Protein AF-A0AAD4WBK5-F1 (afdb_monomer_lite)

Sequence (92 aa):
MNSASLQQDKDLIEVTGEGIDVVLLTTQLRKSLKYAEVVSVNPVEEKKIEENKEKEKNKEPEATIQYLMGCPPPQYICAPCPPYQDPSCSIL

pLDDT: mean 73.51, std 20.44, range [38.12, 97.56]

Radius of gyration: 24.41 Å; chains: 1; bounding box: 43×47×68 Å

Foldseek 3Di:
DWDWDAPPVVRDIDIDDPPDDPVVVLVVCCVVVVDDDDPDDDDDDPDDDDDDDDDDDDDDDDPPPPPPPDDDPPPPPPDPDPPPDDDPPPDD

Organism: Prunus dulcis (NCBI:txid3755)

Secondary structure (DSSP, 8-state):
--EEEEEGGGTEEEEE-SS--HHHHHHHHHHHHS----------------------------------TT--------PPPPP---------

Structure (mmCIF, N/CA/C/O backbone):
data_AF-A0AAD4WBK5-F1
#
_entry.id   AF-A0AAD4WBK5-F1
#
loop_
_atom_site.group_PDB
_atom_site.id
_atom_site.type_symbol
_atom_site.label_atom_id
_atom_site.label_alt_id
_atom_site.label_comp_id
_atom_site.label_asym_id
_atom_site.label_entity_id
_atom_site.label_seq_id
_atom_site.pdbx_PDB_ins_code
_atom_site.Cartn_x
_atom_site.Cartn_y
_atom_site.Cartn_z
_atom_site.occupancy
_atom_site.B_iso_or_equiv
_atom_site.auth_seq_id
_atom_site.auth_comp_id
_atom_site.auth_asym_id
_atom_site.auth_atom_id
_atom_site.pdbx_PDB_model_num
ATOM 1 N N . MET A 1 1 ? 11.628 13.608 -9.285 1.00 69.44 1 MET A N 1
ATOM 2 C CA . MET A 1 1 ? 10.891 14.665 -8.556 1.00 69.44 1 MET A CA 1
ATOM 3 C C . MET A 1 1 ? 9.826 13.966 -7.734 1.00 69.44 1 MET A C 1
ATOM 5 O O . MET A 1 1 ? 9.043 13.243 -8.330 1.00 69.44 1 MET A O 1
ATOM 9 N N . ASN A 1 2 ? 9.845 14.107 -6.406 1.00 89.56 2 ASN A N 1
ATOM 10 C CA . ASN A 1 2 ? 8.903 13.411 -5.525 1.00 89.56 2 ASN A CA 1
ATOM 11 C C . ASN A 1 2 ? 8.014 14.448 -4.836 1.00 89.56 2 ASN A C 1
ATOM 13 O O . ASN A 1 2 ? 8.534 15.398 -4.249 1.00 89.56 2 ASN A O 1
ATOM 17 N N . SER A 1 3 ? 6.700 14.277 -4.909 1.00 93.50 3 SER A N 1
ATOM 18 C CA . SER A 1 3 ? 5.719 15.185 -4.314 1.00 93.50 3 SER A CA 1
ATOM 19 C C . SER A 1 3 ? 4.542 14.406 -3.749 1.00 93.50 3 SER A C 1
ATOM 21 O O . SER A 1 3 ? 4.125 13.405 -4.326 1.00 93.50 3 SER A O 1
ATOM 23 N N . ALA A 1 4 ? 3.980 14.895 -2.649 1.00 94.06 4 ALA A N 1
ATOM 24 C CA . ALA A 1 4 ? 2.738 14.389 -2.088 1.00 94.06 4 ALA A CA 1
ATOM 25 C C . ALA A 1 4 ? 1.784 15.560 -1.833 1.00 94.06 4 ALA A C 1
ATOM 27 O O . ALA A 1 4 ? 2.211 16.593 -1.311 1.00 94.06 4 ALA A O 1
ATOM 28 N N . SER A 1 5 ? 0.515 15.409 -2.205 1.00 94.94 5 SER A N 1
ATOM 29 C CA . SER A 1 5 ? -0.538 16.398 -1.965 1.00 94.94 5 SER A CA 1
ATOM 30 C C . SER A 1 5 ? -1.709 15.747 -1.223 1.00 94.94 5 SER A C 1
ATOM 32 O O . SER A 1 5 ? -2.027 14.578 -1.444 1.00 94.94 5 SER A O 1
ATOM 34 N N . LEU A 1 6 ? -2.324 16.488 -0.299 1.00 94.94 6 LEU A N 1
ATOM 35 C CA . LEU A 1 6 ? -3.521 16.058 0.424 1.00 94.94 6 LEU A CA 1
ATOM 36 C C . LEU A 1 6 ? -4.717 16.853 -0.098 1.00 94.94 6 LEU A C 1
ATOM 38 O O . LEU A 1 6 ? -4.777 18.071 0.075 1.00 94.94 6 LEU A O 1
ATOM 42 N N . GLN A 1 7 ? -5.685 16.165 -0.693 1.00 94.25 7 GLN A N 1
ATOM 43 C CA . GLN A 1 7 ? -6.977 16.734 -1.061 1.00 94.25 7 GLN A CA 1
ATOM 44 C C . GLN A 1 7 ? -7.924 16.603 0.134 1.00 94.25 7 GLN A C 1
ATOM 46 O O . GLN A 1 7 ? -8.646 15.613 0.253 1.00 94.25 7 GLN A O 1
ATOM 51 N N . GLN A 1 8 ? -7.897 17.596 1.029 1.00 91.88 8 GLN A N 1
ATOM 52 C CA . GLN A 1 8 ? -8.666 17.589 2.283 1.00 91.88 8 GLN A CA 1
ATOM 53 C C . GLN A 1 8 ? -10.173 17.405 2.066 1.00 91.88 8 GLN A C 1
ATOM 55 O O . GLN A 1 8 ? -10.813 16.726 2.855 1.00 91.88 8 GLN A O 1
ATOM 60 N N . ASP A 1 9 ? -10.735 17.936 0.977 1.00 93.12 9 ASP A N 1
ATOM 61 C CA . ASP A 1 9 ? -12.172 17.815 0.691 1.00 93.12 9 ASP A CA 1
ATOM 62 C C . ASP A 1 9 ? -12.617 16.381 0.361 1.00 93.12 9 ASP A C 1
ATOM 64 O O . ASP A 1 9 ? -13.805 16.068 0.423 1.00 93.12 9 ASP A O 1
ATOM 68 N N . LYS A 1 10 ? -11.679 15.520 -0.054 1.00 90.69 10 LYS A N 1
ATOM 69 C CA . LYS A 1 10 ? -11.953 14.158 -0.541 1.00 90.69 10 LYS A CA 1
ATOM 70 C C . LYS A 1 10 ? -11.253 13.075 0.279 1.00 90.69 10 LYS A C 1
ATOM 72 O O . LYS A 1 10 ? -11.365 11.906 -0.076 1.00 90.69 10 LYS A O 1
ATOM 77 N N . ASP A 1 11 ? -10.495 13.459 1.307 1.00 93.44 11 ASP A N 1
ATOM 78 C CA . ASP A 1 11 ? -9.622 12.573 2.086 1.00 93.44 11 ASP A CA 1
ATOM 79 C C . ASP A 1 11 ? -8.662 11.731 1.217 1.00 93.44 11 ASP A C 1
ATOM 81 O O . ASP A 1 11 ? -8.323 10.591 1.542 1.00 93.44 11 ASP A O 1
ATOM 85 N N . LEU A 1 12 ? -8.204 12.294 0.091 1.00 94.75 12 LEU A N 1
ATOM 86 C CA . LEU A 1 12 ? -7.297 11.623 -0.844 1.00 94.75 12 LEU A CA 1
ATOM 87 C C . LEU A 1 12 ? -5.870 12.144 -0.709 1.00 94.75 12 LEU A C 1
ATOM 89 O O . LEU A 1 12 ? -5.637 13.349 -0.620 1.00 94.75 12 LEU A O 1
ATOM 93 N N . ILE A 1 13 ? -4.910 11.224 -0.765 1.00 95.25 13 ILE A N 1
ATOM 94 C CA . ILE A 1 13 ? -3.484 11.536 -0.836 1.00 95.25 13 ILE A CA 1
ATOM 95 C C . ILE A 1 13 ? -2.997 11.172 -2.235 1.00 95.25 13 ILE A C 1
ATOM 97 O O . ILE A 1 13 ? -3.071 10.013 -2.642 1.00 95.25 13 ILE A O 1
ATOM 101 N N . GLU A 1 14 ? -2.485 12.159 -2.958 1.00 94.62 14 GLU A N 1
ATOM 102 C CA . GLU A 1 14 ? -1.842 11.967 -4.254 1.00 94.62 14 GLU A CA 1
ATOM 103 C C . GLU A 1 14 ? -0.328 11.942 -4.053 1.00 94.62 14 GLU A C 1
ATOM 105 O O . GLU A 1 14 ? 0.236 12.850 -3.441 1.00 94.62 14 GLU A O 1
ATOM 110 N N . VAL A 1 15 ? 0.335 10.893 -4.541 1.00 94.94 15 VAL A N 1
ATOM 111 C CA . VAL A 1 15 ? 1.784 10.717 -4.405 1.00 94.94 15 VAL A CA 1
ATOM 112 C C . VAL A 1 15 ? 2.392 10.502 -5.782 1.00 94.94 15 VAL A C 1
ATOM 114 O O . VAL A 1 15 ? 2.039 9.558 -6.485 1.00 94.94 15 VAL A O 1
ATOM 117 N N . THR A 1 16 ? 3.347 11.358 -6.130 1.00 94.69 16 THR A N 1
ATOM 118 C CA . THR A 1 16 ? 4.098 11.323 -7.384 1.00 94.69 16 THR A CA 1
ATOM 119 C C . THR A 1 16 ? 5.573 11.138 -7.074 1.00 94.69 16 THR A C 1
ATOM 121 O O . THR A 1 16 ? 6.126 11.820 -6.212 1.00 94.69 16 THR A O 1
ATOM 124 N N . GLY A 1 17 ? 6.231 10.228 -7.781 1.00 92.31 17 GLY A N 1
ATOM 125 C CA . GLY A 1 17 ? 7.650 9.946 -7.609 1.00 92.31 17 GLY A CA 1
ATOM 126 C C . GLY A 1 17 ? 8.062 8.691 -8.362 1.00 92.31 17 GLY A C 1
ATOM 127 O O . GLY A 1 17 ? 7.223 7.928 -8.838 1.00 92.31 17 GLY A O 1
ATOM 128 N N . GLU A 1 18 ? 9.367 8.483 -8.471 1.00 92.06 18 GLU A N 1
ATOM 129 C CA . GLU A 1 18 ? 9.936 7.306 -9.126 1.00 92.06 18 GLU A CA 1
ATOM 130 C C . GLU A 1 18 ? 10.208 6.196 -8.101 1.00 92.06 18 GLU A C 1
ATOM 132 O O . GLU A 1 18 ? 10.568 6.474 -6.956 1.00 92.06 18 GLU A O 1
ATOM 137 N N . GLY A 1 19 ? 10.026 4.933 -8.502 1.00 92.81 19 GLY A N 1
ATOM 138 C CA . GLY A 1 19 ? 10.313 3.779 -7.642 1.00 92.81 19 GLY A CA 1
ATOM 139 C C . GLY A 1 19 ? 9.372 3.624 -6.440 1.00 92.81 19 GLY A C 1
ATOM 140 O O . GLY A 1 19 ? 9.766 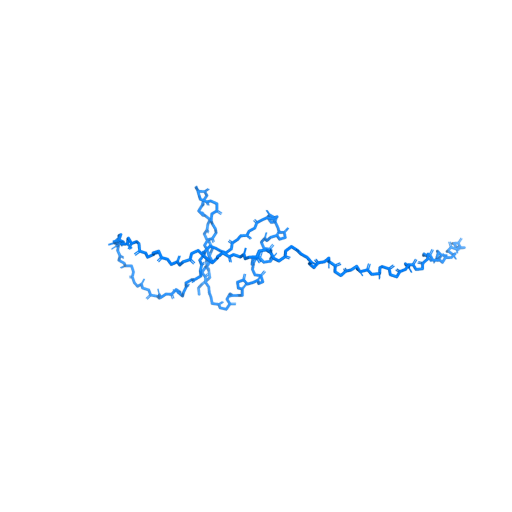3.044 -5.429 1.00 92.81 19 GLY A O 1
ATOM 141 N N . ILE A 1 20 ? 8.142 4.144 -6.518 1.00 93.06 20 ILE A N 1
ATOM 142 C CA . ILE A 1 20 ? 7.150 4.006 -5.445 1.00 93.06 20 ILE A CA 1
ATOM 143 C C . ILE A 1 20 ? 6.598 2.576 -5.430 1.00 93.06 20 ILE A C 1
ATOM 145 O O . ILE A 1 20 ? 5.883 2.160 -6.340 1.00 93.06 20 ILE A O 1
ATOM 149 N N . ASP A 1 21 ? 6.871 1.847 -4.349 1.00 95.69 21 ASP A N 1
ATOM 150 C CA . ASP A 1 21 ? 6.174 0.602 -4.033 1.00 95.69 21 ASP A CA 1
ATOM 151 C C . ASP A 1 21 ? 4.818 0.926 -3.388 1.00 95.69 21 ASP A C 1
ATOM 153 O O . ASP A 1 21 ? 4.721 1.280 -2.207 1.00 95.69 21 ASP A O 1
ATOM 157 N N . VAL A 1 22 ? 3.758 0.800 -4.187 1.00 94.94 22 VAL A N 1
ATOM 158 C CA . VAL A 1 22 ? 2.376 1.083 -3.777 1.00 94.94 22 VAL A CA 1
ATOM 159 C C . VAL A 1 22 ? 1.942 0.206 -2.596 1.00 94.94 22 VAL A C 1
ATOM 161 O O . VAL A 1 22 ? 1.219 0.675 -1.711 1.00 94.94 22 VAL A O 1
ATOM 164 N N . VAL A 1 23 ? 2.389 -1.051 -2.534 1.00 96.12 23 VAL A N 1
ATOM 165 C CA . VAL A 1 23 ? 1.995 -1.993 -1.475 1.00 96.12 23 VAL A CA 1
ATOM 166 C C . VAL A 1 23 ? 2.655 -1.610 -0.159 1.00 96.12 23 VAL A C 1
ATOM 168 O O . VAL A 1 23 ? 1.973 -1.528 0.872 1.00 96.12 23 VAL A O 1
ATOM 171 N N . LEU A 1 24 ? 3.961 -1.333 -0.186 1.00 97.31 24 LEU A N 1
ATOM 172 C CA . LEU A 1 24 ? 4.690 -0.896 1.002 1.00 97.31 24 LEU A CA 1
ATOM 173 C C . LEU A 1 24 ? 4.122 0.421 1.537 1.00 97.31 24 LEU A C 1
ATOM 175 O O . LEU A 1 24 ? 3.826 0.518 2.732 1.00 97.31 24 LEU A O 1
ATOM 179 N N . LEU A 1 25 ? 3.907 1.397 0.652 1.00 96.50 25 LEU A N 1
ATOM 180 C CA . LEU A 1 25 ? 3.353 2.701 1.007 1.00 96.50 25 LEU A CA 1
ATOM 181 C C . LEU A 1 25 ? 1.969 2.561 1.654 1.00 96.50 25 LEU A C 1
ATOM 183 O O . LEU A 1 25 ? 1.746 3.051 2.761 1.00 96.50 25 LEU A O 1
ATOM 187 N N . THR A 1 26 ? 1.056 1.821 1.022 1.00 96.50 26 THR A N 1
ATOM 188 C CA . THR A 1 26 ? -0.305 1.624 1.549 1.00 96.50 26 THR A CA 1
ATOM 189 C C . THR A 1 26 ? -0.285 0.887 2.885 1.00 96.50 26 THR A C 1
ATOM 191 O O . THR A 1 26 ? -1.051 1.206 3.794 1.00 96.50 26 THR A O 1
ATOM 194 N N . THR A 1 27 ? 0.624 -0.074 3.050 1.00 97.38 27 THR A N 1
ATOM 195 C CA . THR A 1 27 ? 0.790 -0.802 4.315 1.00 97.38 27 THR A CA 1
ATOM 196 C C . THR A 1 27 ? 1.239 0.128 5.441 1.00 97.38 27 THR A C 1
ATOM 198 O O . THR A 1 27 ? 0.715 0.043 6.553 1.00 97.38 27 THR A O 1
ATOM 201 N N . GLN A 1 28 ? 2.182 1.033 5.173 1.00 97.56 28 GLN A N 1
ATOM 202 C CA . GLN A 1 28 ? 2.617 2.033 6.149 1.00 97.56 28 GLN A CA 1
ATOM 203 C C . GLN A 1 28 ? 1.493 3.020 6.486 1.00 97.56 28 GLN A C 1
ATOM 205 O O . GLN A 1 28 ? 1.267 3.302 7.663 1.00 97.56 28 GLN A O 1
ATOM 210 N N . LEU A 1 29 ? 0.730 3.471 5.488 1.00 96.56 29 LEU A N 1
ATOM 211 C CA . LEU A 1 29 ? -0.421 4.351 5.703 1.00 96.56 29 LEU A CA 1
ATOM 212 C C . LEU A 1 29 ? -1.501 3.680 6.555 1.00 96.56 29 LEU A C 1
ATOM 214 O O . LEU A 1 29 ? -1.982 4.291 7.502 1.00 96.56 29 LEU A O 1
ATOM 218 N N . ARG A 1 30 ? -1.826 2.406 6.312 1.00 96.88 30 ARG A N 1
ATOM 219 C CA . ARG A 1 30 ? -2.777 1.652 7.152 1.00 96.88 30 ARG A CA 1
ATOM 220 C C . ARG A 1 30 ? -2.306 1.524 8.600 1.00 96.88 30 ARG A C 1
ATOM 222 O O . ARG A 1 30 ? -3.130 1.566 9.506 1.00 96.88 30 ARG A O 1
ATOM 229 N N . LYS A 1 31 ? -0.997 1.411 8.843 1.00 97.38 31 LYS A N 1
ATOM 230 C CA . LYS A 1 31 ? -0.447 1.386 10.211 1.00 97.38 31 LYS A CA 1
ATOM 231 C C . LYS A 1 31 ? -0.596 2.736 10.915 1.00 97.38 31 LYS A C 1
ATOM 233 O O . LYS A 1 31 ? -0.969 2.761 12.083 1.00 97.38 31 LYS A O 1
ATOM 238 N N . SER A 1 32 ? -0.330 3.836 10.216 1.00 96.56 32 SER A N 1
ATOM 239 C CA . SER A 1 32 ? -0.340 5.182 10.809 1.00 96.56 32 SER A CA 1
ATOM 240 C C . SER A 1 32 ? -1.737 5.805 10.891 1.00 96.56 32 SER A C 1
ATOM 242 O O . SER A 1 32 ? -2.059 6.472 11.869 1.00 96.56 32 SER A O 1
ATOM 244 N N . LEU A 1 33 ? -2.575 5.580 9.877 1.00 93.06 33 LEU A N 1
ATOM 245 C CA . LEU A 1 33 ? -3.896 6.200 9.706 1.00 93.06 33 LEU A CA 1
ATOM 246 C C . LEU A 1 33 ? -5.058 5.235 9.998 1.00 93.06 33 LEU A C 1
ATOM 248 O O . LEU A 1 33 ? -6.217 5.621 9.885 1.00 93.06 33 LEU A O 1
ATOM 252 N N . LYS A 1 34 ? -4.768 3.988 10.399 1.00 93.19 34 LYS A N 1
ATOM 253 C CA . LYS A 1 34 ? -5.703 2.856 10.595 1.00 93.19 34 LYS A CA 1
ATOM 254 C C . LYS A 1 34 ? -6.334 2.320 9.309 1.00 93.19 34 LYS A C 1
ATOM 256 O O . LYS A 1 34 ? -6.369 1.106 9.117 1.00 93.19 34 LYS A O 1
ATOM 261 N N . TYR A 1 35 ? -6.823 3.194 8.435 1.00 93.56 35 TYR A N 1
ATOM 262 C CA . TYR A 1 35 ? -7.439 2.819 7.165 1.00 93.56 35 TYR A CA 1
ATOM 263 C C . TYR A 1 35 ? -6.845 3.638 6.021 1.00 93.56 35 TYR A C 1
ATOM 265 O O . TYR A 1 35 ? -6.673 4.846 6.137 1.00 93.56 35 TYR A O 1
ATOM 273 N N . ALA A 1 36 ? -6.516 2.957 4.927 1.00 96.31 36 ALA A N 1
ATOM 274 C CA . ALA A 1 36 ? -6.091 3.572 3.678 1.00 96.31 36 ALA A CA 1
ATOM 275 C C . ALA A 1 36 ? -6.349 2.598 2.523 1.00 96.31 36 ALA A C 1
ATOM 277 O O . ALA A 1 36 ? -6.142 1.383 2.654 1.00 96.31 36 ALA A O 1
ATOM 278 N N . GLU A 1 37 ? -6.768 3.135 1.388 1.00 95.75 37 GLU A N 1
ATOM 279 C CA . GLU A 1 37 ? -7.120 2.378 0.194 1.00 95.75 37 GLU A CA 1
ATOM 280 C C . GLU A 1 37 ? -6.482 3.017 -1.037 1.00 95.75 37 GLU A C 1
ATOM 282 O O . GLU A 1 37 ? -6.366 4.237 -1.133 1.00 95.75 37 GLU A O 1
ATOM 287 N N . VAL A 1 38 ? -6.033 2.176 -1.966 1.00 96.25 38 VAL A N 1
ATOM 288 C CA . VAL A 1 38 ? -5.477 2.636 -3.236 1.00 96.25 38 VAL A CA 1
ATOM 289 C C . VAL A 1 38 ? -6.637 2.884 -4.187 1.00 96.25 38 VAL A C 1
ATOM 291 O O . VAL A 1 38 ? -7.310 1.938 -4.583 1.00 96.25 38 VAL A O 1
ATOM 294 N N . VAL A 1 39 ? -6.852 4.146 -4.558 1.00 95.88 39 VAL A N 1
ATOM 295 C CA . VAL A 1 39 ? -7.958 4.539 -5.446 1.00 95.88 39 VAL A CA 1
ATOM 296 C C . VAL A 1 39 ? -7.559 4.459 -6.920 1.00 95.88 39 VAL A C 1
ATOM 298 O O . VAL A 1 39 ? -8.311 3.942 -7.739 1.00 95.88 39 VAL A O 1
ATOM 301 N N . SER A 1 40 ? -6.373 4.957 -7.282 1.00 93.06 40 SER A N 1
ATOM 302 C CA . SER A 1 40 ? -5.847 4.838 -8.646 1.00 93.06 40 SER A CA 1
ATOM 303 C C . SER A 1 40 ? -4.323 4.879 -8.653 1.00 93.06 40 SER A C 1
ATOM 305 O O . SER A 1 40 ? -3.719 5.533 -7.802 1.00 93.06 40 SER A O 1
ATOM 307 N N . VAL A 1 41 ? -3.714 4.211 -9.632 1.00 93.5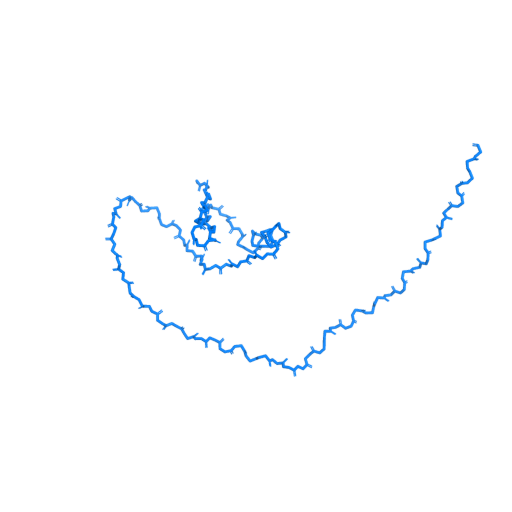6 41 VAL A N 1
ATOM 308 C CA . VAL A 1 41 ? -2.276 4.277 -9.905 1.00 93.56 41 VAL A CA 1
ATOM 309 C C . VAL A 1 41 ? -2.117 4.557 -11.389 1.00 93.56 41 VAL A C 1
ATOM 311 O O . VAL A 1 41 ? -2.576 3.769 -12.211 1.00 93.56 41 VAL A O 1
ATOM 314 N N . ASN A 1 42 ? -1.480 5.676 -11.724 1.00 91.56 42 ASN A N 1
ATOM 315 C CA . ASN A 1 42 ? -1.254 6.084 -13.105 1.00 91.56 42 ASN A CA 1
ATOM 316 C C . ASN A 1 42 ? 0.213 6.478 -13.302 1.00 91.56 42 ASN A C 1
ATOM 318 O O . ASN A 1 42 ? 0.797 7.094 -12.405 1.00 91.56 42 ASN A O 1
ATOM 322 N N . PRO A 1 43 ? 0.821 6.148 -14.455 1.00 88.25 43 PRO A N 1
ATOM 323 C CA . PRO A 1 43 ? 2.120 6.695 -14.807 1.00 88.25 43 PRO A CA 1
ATOM 324 C C . PRO A 1 43 ? 2.001 8.213 -14.966 1.00 88.25 43 PRO A C 1
ATOM 326 O O . PRO A 1 43 ? 1.075 8.716 -15.604 1.00 88.25 43 PRO A O 1
ATOM 329 N N . VAL A 1 44 ? 2.949 8.949 -14.390 1.00 82.06 44 VAL A N 1
ATOM 330 C CA . VAL A 1 44 ? 3.026 10.396 -14.583 1.00 82.06 44 VAL A CA 1
ATOM 331 C C . VAL A 1 44 ? 3.748 10.651 -15.897 1.00 82.06 44 VAL A C 1
ATOM 333 O O . VAL A 1 44 ? 4.970 10.577 -15.980 1.00 82.06 44 VAL A O 1
ATOM 336 N N . GLU A 1 45 ? 2.978 10.914 -16.950 1.00 73.50 45 GLU A N 1
ATOM 337 C CA . GLU A 1 45 ? 3.526 11.463 -18.185 1.00 73.50 45 GLU A CA 1
ATOM 338 C C . GLU A 1 45 ? 3.952 12.909 -17.901 1.00 73.50 45 GLU A C 1
ATOM 340 O O . GLU A 1 45 ? 3.134 13.715 -17.456 1.00 73.50 45 GLU A O 1
ATOM 345 N N . GLU A 1 46 ? 5.225 13.244 -18.134 1.00 63.72 46 GLU A N 1
ATOM 346 C CA . GLU A 1 46 ? 5.753 14.612 -18.037 1.00 63.72 46 GLU A CA 1
ATOM 347 C C . GLU A 1 46 ? 5.114 15.499 -19.118 1.00 63.72 46 GLU A C 1
ATOM 349 O O . GLU A 1 46 ? 5.712 15.835 -20.141 1.00 63.72 46 GLU A O 1
ATOM 354 N N . LYS A 1 47 ? 3.845 15.856 -18.934 1.00 57.19 47 LYS A N 1
ATOM 355 C CA . LYS A 1 47 ? 3.134 16.760 -19.826 1.00 57.19 47 LYS A CA 1
ATOM 356 C C . LYS A 1 47 ? 3.334 18.178 -19.330 1.00 57.19 47 LYS A C 1
ATOM 358 O O . LYS A 1 47 ? 2.897 18.550 -18.243 1.00 57.19 47 LYS A O 1
ATOM 363 N N . LYS A 1 48 ? 4.002 18.971 -20.173 1.00 47.72 48 LYS A N 1
ATOM 364 C CA . LYS A 1 48 ? 3.909 20.431 -20.168 1.00 47.72 48 LYS A CA 1
ATOM 365 C C . LYS A 1 48 ? 2.452 20.837 -19.937 1.00 47.72 48 LYS A C 1
ATOM 367 O O . LYS A 1 48 ? 1.552 20.305 -20.577 1.00 47.72 48 LYS A O 1
ATOM 372 N N . ILE A 1 49 ? 2.293 21.772 -19.009 1.00 46.53 49 ILE A N 1
ATOM 373 C CA . ILE A 1 49 ? 1.072 22.493 -18.658 1.00 46.53 49 ILE A CA 1
ATOM 374 C C . ILE A 1 49 ? 0.231 22.762 -19.910 1.00 46.53 49 ILE A C 1
ATOM 376 O O . ILE A 1 49 ? 0.700 23.469 -20.795 1.00 46.53 49 ILE A O 1
ATOM 380 N N . GLU A 1 50 ? -1.000 22.255 -19.947 1.00 41.66 50 GLU A N 1
ATOM 381 C CA . GLU A 1 50 ? -2.115 22.908 -20.636 1.00 41.66 50 GLU A CA 1
ATOM 382 C C . GLU A 1 50 ? -3.455 22.392 -20.086 1.00 41.66 50 GLU A C 1
ATOM 384 O O . GLU A 1 50 ? -3.641 21.207 -19.811 1.00 41.66 50 GLU A O 1
ATOM 389 N N . GLU A 1 51 ? -4.348 23.346 -19.842 1.00 45.44 51 GLU A N 1
ATOM 390 C CA . GLU A 1 51 ? -5.645 23.218 -19.186 1.00 45.44 51 GLU A CA 1
ATOM 391 C C . GLU A 1 51 ? -6.640 22.271 -19.880 1.00 45.44 51 GLU A C 1
ATOM 393 O O . GLU A 1 51 ? -6.728 22.198 -21.101 1.00 45.44 51 GLU A O 1
ATOM 398 N N . ASN A 1 52 ? -7.493 21.681 -19.034 1.00 44.53 52 ASN A N 1
ATOM 399 C CA . ASN A 1 52 ? -8.913 21.377 -19.245 1.00 44.53 52 ASN A CA 1
ATOM 400 C C . ASN A 1 52 ? -9.324 20.519 -20.463 1.00 44.53 52 ASN A C 1
ATOM 402 O O . ASN A 1 52 ? -9.373 20.989 -21.599 1.00 44.53 52 ASN A O 1
ATOM 406 N N . LYS A 1 53 ? -9.836 19.310 -20.176 1.00 39.84 53 LYS A N 1
ATOM 407 C CA . LYS A 1 53 ? -11.139 18.855 -20.700 1.00 39.84 53 LYS A CA 1
ATOM 408 C C . LYS A 1 53 ? -11.647 17.605 -19.986 1.00 39.84 53 LYS A C 1
ATOM 410 O O . LYS A 1 53 ? -11.001 16.561 -19.982 1.00 39.84 53 LYS A O 1
ATOM 415 N N . GLU A 1 54 ? -12.858 17.733 -19.453 1.00 48.56 54 GLU A N 1
ATOM 416 C CA . GLU A 1 54 ? -13.803 16.647 -19.202 1.00 48.56 54 GLU A CA 1
ATOM 417 C C . GLU A 1 54 ? -13.797 15.595 -20.323 1.00 48.56 54 GLU A C 1
ATOM 419 O O . GLU A 1 54 ? -13.935 15.932 -21.503 1.00 48.56 54 GLU A O 1
ATOM 424 N N . LYS A 1 55 ? -13.754 14.311 -19.944 1.00 42.25 55 LYS A N 1
ATOM 425 C CA . LYS A 1 55 ? -14.453 13.255 -20.688 1.00 42.25 55 LYS A CA 1
ATOM 426 C C . LYS A 1 55 ? -14.702 12.008 -19.836 1.00 42.25 55 LYS A C 1
ATOM 428 O O . LYS A 1 55 ? -13.853 11.149 -19.656 1.00 42.25 55 LYS A O 1
ATOM 433 N N . GLU A 1 56 ? -15.900 12.004 -19.267 1.00 42.03 56 GLU A N 1
ATOM 434 C CA . GLU A 1 56 ? -16.917 10.956 -19.362 1.00 42.03 56 GLU A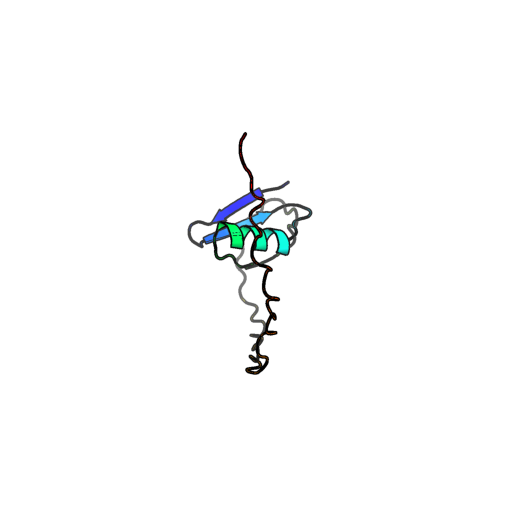 CA 1
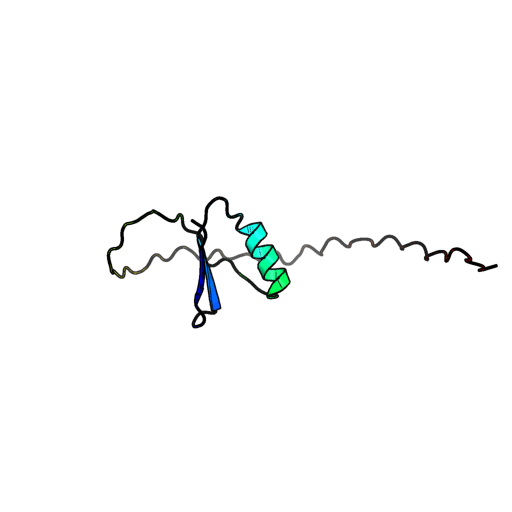ATOM 435 C C . GLU A 1 56 ? -16.490 9.485 -19.605 1.00 42.03 56 GLU A C 1
ATOM 437 O O . GLU A 1 56 ? -15.966 9.131 -20.656 1.00 42.03 56 GLU A O 1
ATOM 442 N N . LYS A 1 57 ? -16.912 8.644 -18.645 1.00 43.38 57 LYS A N 1
ATOM 443 C CA . LYS A 1 57 ? -17.330 7.227 -18.720 1.00 43.38 57 LYS A CA 1
ATOM 444 C C . LYS A 1 57 ? -16.418 6.243 -19.462 1.00 43.38 57 LYS A C 1
ATOM 446 O O . LYS A 1 57 ? -16.489 6.099 -20.678 1.00 43.38 57 LYS A O 1
ATOM 451 N N . ASN A 1 58 ? -15.839 5.335 -18.679 1.00 38.12 58 ASN A N 1
ATOM 452 C CA . ASN A 1 58 ? -15.922 3.923 -19.027 1.00 38.12 58 ASN A CA 1
ATOM 453 C C . ASN A 1 58 ? -16.381 3.121 -17.800 1.00 38.12 58 ASN A C 1
ATOM 455 O O . ASN A 1 58 ? -15.805 3.233 -16.721 1.00 38.12 58 ASN A O 1
ATOM 459 N N . LYS A 1 59 ? -17.491 2.397 -17.957 1.00 48.22 59 LYS A N 1
ATOM 460 C CA . LYS A 1 59 ? -17.971 1.400 -16.998 1.00 48.22 59 LYS A CA 1
ATOM 461 C C . LYS A 1 59 ? -17.233 0.111 -17.334 1.00 48.22 59 LYS A C 1
ATOM 463 O O . LYS A 1 59 ? -17.482 -0.445 -18.398 1.00 48.22 59 LYS A O 1
ATOM 468 N N . GLU A 1 60 ? -16.389 -0.370 -16.434 1.00 54.38 60 GLU A N 1
ATOM 469 C CA . GLU A 1 60 ? -15.850 -1.730 -16.494 1.00 54.38 60 GLU A CA 1
ATOM 470 C C . GLU A 1 60 ? -16.358 -2.558 -15.308 1.00 54.38 60 GLU A C 1
ATOM 472 O O . GLU A 1 60 ? -16.768 -1.990 -14.292 1.00 54.38 60 GLU A O 1
ATOM 477 N N . PRO A 1 61 ? -16.485 -3.883 -15.491 1.00 48.28 61 PRO A N 1
ATOM 478 C CA . PRO A 1 61 ? -17.471 -4.679 -14.781 1.00 48.28 61 PRO A CA 1
ATOM 479 C C . PRO A 1 61 ? -17.109 -4.878 -13.312 1.00 48.28 61 PRO A C 1
ATOM 481 O O . PRO A 1 61 ? -15.986 -5.225 -12.957 1.00 48.28 61 PRO A O 1
ATOM 484 N N . GLU A 1 62 ? -18.127 -4.708 -12.476 1.00 54.72 62 GLU A N 1
ATOM 485 C CA . GLU A 1 62 ? -18.150 -5.065 -11.066 1.00 54.72 62 GLU A CA 1
ATOM 486 C C . GLU 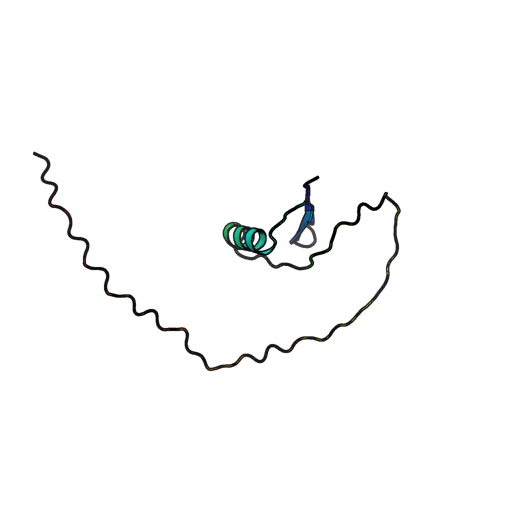A 1 62 ? -17.787 -6.551 -10.916 1.00 54.72 62 GLU A C 1
ATOM 488 O O . GLU A 1 62 ? -18.590 -7.450 -11.181 1.00 54.72 62 GLU A O 1
ATOM 493 N N . ALA A 1 63 ? -16.534 -6.823 -10.548 1.00 54.25 63 ALA A N 1
ATOM 494 C CA . ALA A 1 63 ? -16.092 -8.162 -10.207 1.00 54.25 63 ALA A CA 1
ATOM 495 C C . ALA A 1 63 ? -16.816 -8.578 -8.923 1.00 54.25 63 ALA A C 1
ATOM 497 O O . ALA A 1 63 ? -16.448 -8.180 -7.819 1.00 54.25 63 ALA A O 1
ATOM 498 N N . THR A 1 64 ? -17.877 -9.367 -9.072 1.00 47.84 64 THR A N 1
ATOM 499 C CA . THR A 1 64 ? -18.554 -10.001 -7.943 1.00 47.84 64 THR A CA 1
ATOM 500 C C . THR A 1 64 ? -17.562 -10.950 -7.276 1.00 47.84 64 THR A C 1
ATOM 502 O O . THR A 1 64 ? -17.294 -12.041 -7.781 1.00 47.84 64 THR A O 1
ATOM 505 N N . ILE A 1 65 ? -16.995 -10.538 -6.142 1.00 55.09 65 ILE A N 1
ATOM 506 C CA . ILE A 1 65 ? -16.241 -11.437 -5.270 1.00 55.09 65 ILE A CA 1
ATOM 507 C C . ILE A 1 65 ? -17.258 -12.394 -4.656 1.00 55.09 65 ILE A C 1
ATOM 509 O O . ILE A 1 65 ? -18.023 -12.040 -3.758 1.00 55.09 65 ILE A O 1
ATOM 513 N N . GLN A 1 66 ? -17.287 -13.621 -5.165 1.00 48.59 66 GLN A N 1
ATOM 514 C CA . GLN A 1 66 ? -18.038 -14.700 -4.550 1.00 48.59 66 GLN A CA 1
ATOM 515 C C . GLN A 1 66 ? -17.307 -15.065 -3.254 1.00 48.59 66 GLN A C 1
ATOM 517 O O . GLN A 1 66 ? -16.284 -15.749 -3.270 1.00 48.59 66 GLN A O 1
ATOM 522 N N . TYR A 1 67 ? -17.793 -14.543 -2.126 1.00 54.22 67 TYR A N 1
ATOM 523 C CA . TYR A 1 67 ? -17.321 -14.942 -0.805 1.00 54.22 67 TYR A CA 1
ATOM 524 C C . TYR A 1 67 ? -17.544 -16.447 -0.654 1.00 54.22 67 TYR A C 1
ATOM 526 O O . TYR A 1 67 ? -18.671 -16.909 -0.463 1.00 54.22 67 TYR A O 1
ATOM 534 N N . LEU A 1 68 ? -16.464 -17.223 -0.752 1.00 48.22 68 LEU A N 1
ATOM 535 C CA . LEU A 1 68 ? -16.469 -18.634 -0.407 1.00 48.22 68 LEU A CA 1
ATOM 536 C C . LEU A 1 68 ? -16.595 -18.730 1.121 1.00 48.22 68 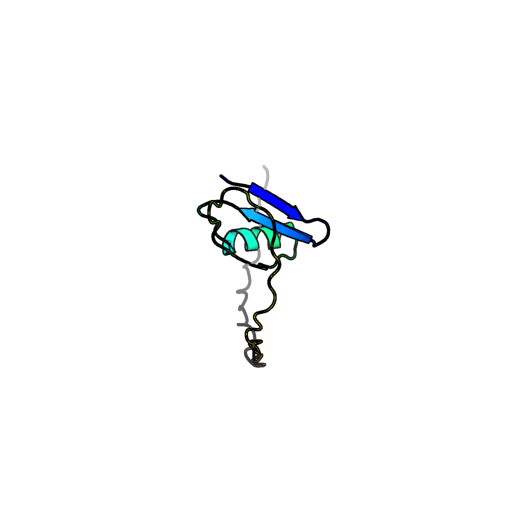LEU A C 1
ATOM 538 O O . LEU A 1 68 ? -15.608 -18.766 1.856 1.00 48.22 68 LEU A O 1
ATOM 542 N N . MET A 1 69 ? -17.837 -18.700 1.599 1.00 57.16 69 MET A N 1
ATOM 543 C CA . MET A 1 69 ? -18.204 -18.950 2.989 1.00 57.16 69 MET A CA 1
ATOM 544 C C . MET A 1 69 ? -17.852 -20.396 3.346 1.00 57.16 69 MET A C 1
ATOM 546 O O . MET A 1 69 ? -18.688 -21.286 3.214 1.00 57.16 69 MET A O 1
ATOM 550 N N . GLY A 1 70 ? -16.612 -20.660 3.765 1.00 60.28 70 GLY A N 1
ATOM 551 C CA . GLY A 1 70 ? -16.284 -22.017 4.201 1.00 60.28 70 GLY A CA 1
ATOM 552 C C . GLY A 1 70 ? -14.851 -22.369 4.568 1.00 60.28 70 GLY A C 1
ATOM 553 O O . GLY A 1 70 ? -14.656 -23.492 5.020 1.00 60.28 70 GLY A O 1
ATOM 554 N N . CYS A 1 71 ? -13.853 -21.490 4.430 1.00 51.41 71 CYS A N 1
ATOM 555 C CA . CYS A 1 71 ? -12.521 -21.822 4.944 1.00 51.41 71 CYS A CA 1
ATOM 556 C C . CYS A 1 71 ? -12.372 -21.265 6.368 1.00 51.41 71 CYS A C 1
ATOM 558 O O . CYS A 1 71 ? -12.231 -20.047 6.513 1.00 51.41 71 CYS A O 1
ATOM 560 N N . PRO A 1 72 ? -12.448 -22.094 7.432 1.00 65.25 72 PRO A N 1
ATOM 561 C CA . PRO A 1 72 ? -12.095 -21.623 8.762 1.00 65.25 72 PRO A CA 1
ATOM 562 C C . PRO A 1 72 ? -10.645 -21.119 8.719 1.00 65.25 72 PRO A C 1
ATOM 564 O O . PRO A 1 72 ? -9.807 -21.748 8.063 1.00 65.25 72 PRO A O 1
ATOM 567 N N . PRO A 1 73 ? -10.328 -19.991 9.381 1.00 62.94 73 PRO A N 1
ATOM 568 C CA . PRO A 1 73 ? -8.953 -19.518 9.446 1.00 62.94 73 PRO A CA 1
ATOM 569 C C . PRO A 1 73 ? -8.070 -20.656 9.976 1.00 62.94 73 PRO A C 1
ATOM 571 O O . PRO A 1 73 ? -8.525 -21.392 10.865 1.00 62.94 73 PRO A O 1
ATOM 574 N N . PRO A 1 74 ? -6.842 -20.836 9.447 1.00 60.91 74 PRO A N 1
ATOM 575 C CA . PRO A 1 74 ? -5.916 -21.804 10.008 1.00 60.91 74 PRO A CA 1
ATOM 576 C C . PRO A 1 74 ? -5.803 -21.499 11.497 1.00 60.91 74 PRO A C 1
ATOM 578 O O . PRO A 1 74 ? -5.405 -20.404 11.896 1.00 60.91 74 PRO A O 1
ATOM 581 N N . GLN A 1 75 ? -6.251 -22.452 12.311 1.00 59.56 75 GLN A N 1
ATOM 582 C CA . GLN A 1 75 ? -6.129 -22.382 13.754 1.00 59.56 75 GLN A CA 1
ATOM 583 C C . GLN A 1 75 ? -4.624 -22.391 14.013 1.00 59.56 75 GLN A C 1
ATOM 585 O O . GLN A 1 75 ? -3.982 -23.437 13.921 1.00 59.56 75 GLN A O 1
ATOM 590 N N . TYR A 1 76 ? -4.036 -21.218 14.246 1.00 54.97 76 TYR A N 1
ATOM 591 C CA . TYR A 1 76 ? -2.683 -21.145 14.768 1.00 54.97 76 TYR A CA 1
ATOM 592 C C . TYR A 1 76 ? -2.731 -21.861 16.112 1.00 54.97 76 TYR A C 1
ATOM 594 O O . TYR A 1 76 ? -3.269 -21.338 17.088 1.00 54.97 76 TYR A O 1
ATOM 602 N N . ILE A 1 77 ? -2.214 -23.088 16.148 1.00 56.28 77 ILE A N 1
ATOM 603 C CA . ILE A 1 77 ? -1.909 -23.757 17.402 1.00 56.28 77 ILE A CA 1
ATOM 604 C C . ILE A 1 77 ? -0.812 -22.899 18.021 1.00 56.28 77 ILE A C 1
ATOM 606 O O . ILE A 1 77 ? 0.356 -22.991 17.649 1.00 56.28 77 ILE A O 1
ATOM 610 N N . CYS A 1 78 ? -1.210 -21.992 18.910 1.00 54.12 78 CYS A N 1
ATOM 611 C CA . CYS A 1 78 ? -0.287 -21.321 19.801 1.00 54.12 78 CYS A CA 1
ATOM 612 C C . CYS A 1 78 ? 0.312 -22.431 20.664 1.00 54.12 78 CYS A C 1
ATOM 614 O O . CYS A 1 78 ? -0.357 -22.963 21.552 1.00 54.12 78 CYS A O 1
ATOM 616 N N . ALA A 1 79 ? 1.534 -22.858 20.338 1.00 68.25 79 ALA A N 1
ATOM 617 C CA . ALA A 1 79 ? 2.296 -23.702 21.240 1.00 68.25 79 ALA A CA 1
ATOM 618 C C . ALA A 1 79 ? 2.340 -22.973 22.593 1.00 68.25 79 ALA A C 1
ATOM 620 O O . ALA A 1 79 ? 2.620 -21.770 22.597 1.00 68.25 79 ALA A O 1
ATOM 621 N N . PRO A 1 80 ? 2.030 -23.637 23.720 1.00 66.06 80 PRO A N 1
ATOM 622 C CA . PRO A 1 80 ? 2.101 -22.996 25.021 1.00 66.06 80 PRO A CA 1
ATOM 623 C C . PRO A 1 80 ? 3.484 -22.371 25.183 1.00 66.06 80 PRO A C 1
ATOM 625 O O . PRO A 1 80 ? 4.490 -23.083 25.150 1.00 66.06 80 PRO A O 1
ATOM 628 N N . CYS A 1 81 ? 3.543 -21.044 25.314 1.00 59.84 81 CYS A N 1
ATOM 629 C CA . CYS A 1 81 ? 4.771 -20.381 25.719 1.00 59.84 81 CYS A CA 1
ATOM 630 C C . CYS A 1 81 ? 5.208 -21.042 27.034 1.00 59.84 81 CYS A C 1
ATOM 632 O O . CYS A 1 81 ? 4.391 -21.091 27.962 1.00 59.84 81 CYS A O 1
ATOM 634 N N . PRO A 1 82 ? 6.435 -21.586 27.138 1.00 65.06 82 PRO A N 1
ATOM 635 C CA . PRO A 1 82 ? 6.910 -22.071 28.422 1.00 65.06 82 PRO A CA 1
ATOM 636 C C . PRO A 1 82 ? 6.816 -20.908 29.419 1.00 65.06 82 PRO A C 1
ATOM 638 O O . PRO A 1 82 ? 7.120 -19.770 29.041 1.00 65.06 82 PRO A O 1
ATOM 641 N N . PRO A 1 83 ? 6.352 -21.149 30.659 1.00 64.75 83 PRO A N 1
ATOM 642 C CA . PRO A 1 83 ? 6.309 -20.097 31.660 1.00 64.75 83 PRO A CA 1
ATOM 643 C C . PRO A 1 83 ? 7.705 -19.488 31.777 1.00 64.75 83 PRO A C 1
ATOM 645 O O . PRO A 1 83 ? 8.701 -20.211 31.848 1.00 64.75 83 PRO A O 1
ATOM 648 N N . TYR A 1 84 ? 7.760 -18.158 31.739 1.00 63.62 84 TYR A N 1
ATOM 649 C CA . TYR A 1 84 ? 8.986 -17.399 31.935 1.00 63.62 84 TYR A CA 1
ATOM 650 C C . TYR A 1 84 ? 9.591 -17.824 33.278 1.00 63.62 84 TYR A C 1
ATOM 652 O O . TYR A 1 84 ? 9.018 -17.550 34.332 1.00 63.62 84 TYR A O 1
ATOM 660 N N . GLN A 1 85 ? 10.698 -18.567 33.236 1.00 62.38 85 GLN A N 1
ATOM 661 C CA . GLN A 1 85 ? 11.466 -18.863 34.435 1.00 62.38 85 GLN A CA 1
ATOM 662 C C . GLN A 1 85 ? 12.204 -17.588 34.795 1.00 62.38 85 GLN A C 1
ATOM 664 O O . GLN A 1 85 ? 13.149 -17.204 34.108 1.00 62.38 85 GLN A O 1
ATOM 669 N N . ASP A 1 86 ? 11.719 -16.919 35.834 1.00 64.69 86 ASP A N 1
ATOM 670 C CA . ASP A 1 86 ? 12.398 -15.775 36.413 1.00 64.69 86 ASP A CA 1
ATOM 671 C C . ASP A 1 86 ? 13.786 -16.247 36.870 1.00 64.69 86 ASP A C 1
ATOM 673 O O . ASP A 1 86 ? 13.868 -17.124 37.742 1.00 64.69 86 ASP A O 1
ATOM 677 N N . PRO A 1 87 ? 14.891 -15.777 36.258 1.00 65.00 87 PRO A N 1
ATOM 678 C CA . PRO A 1 87 ? 16.195 -16.083 36.800 1.00 65.00 87 PRO A CA 1
ATOM 679 C C . PRO A 1 87 ? 16.215 -15.440 38.180 1.00 65.00 87 PRO A C 1
ATOM 681 O O . PRO A 1 87 ? 16.007 -14.238 38.311 1.00 65.00 87 PRO A O 1
ATOM 684 N N . SER A 1 88 ? 16.405 -16.266 39.207 1.00 66.62 88 SER A N 1
ATOM 685 C CA . SER A 1 88 ? 16.586 -15.834 40.587 1.00 66.62 88 SER A CA 1
ATOM 686 C C . SER A 1 88 ? 17.747 -14.838 40.644 1.00 66.62 88 SER A C 1
ATOM 688 O O . SER A 1 88 ? 18.910 -15.202 40.799 1.00 66.62 88 SER A O 1
ATOM 690 N N . CYS A 1 89 ? 17.433 -13.562 40.448 1.00 60.22 89 CYS A N 1
ATOM 691 C CA . CYS A 1 89 ? 18.353 -12.455 40.600 1.00 60.22 89 CYS A CA 1
ATOM 692 C C . CYS A 1 89 ? 18.368 -12.108 42.086 1.00 60.22 89 CYS A C 1
ATOM 694 O O . CYS A 1 89 ? 17.722 -11.159 42.529 1.00 60.22 89 CYS A O 1
ATOM 696 N N . SER A 1 90 ? 19.088 -12.901 42.879 1.00 66.38 90 SER A N 1
ATOM 697 C CA . SER A 1 90 ? 19.555 -12.437 44.180 1.00 66.38 90 SER A CA 1
ATOM 698 C C . SER A 1 90 ? 20.600 -11.349 43.936 1.00 66.38 90 SER A C 1
ATOM 700 O O . SER A 1 90 ? 21.725 -11.651 43.538 1.00 66.38 90 SER A O 1
ATOM 702 N N . ILE A 1 91 ? 20.227 -10.086 44.148 1.00 56.12 91 ILE A N 1
ATOM 703 C CA . ILE A 1 91 ? 21.207 -9.030 44.412 1.00 56.12 91 ILE A CA 1
ATOM 704 C C . ILE A 1 91 ? 21.859 -9.383 45.755 1.00 56.12 91 ILE A C 1
ATOM 706 O O . ILE A 1 91 ? 21.190 -9.368 46.790 1.00 56.12 91 ILE A O 1
ATOM 710 N N . LEU A 1 92 ? 23.134 -9.766 45.702 1.00 46.78 92 LEU A N 1
ATOM 711 C CA . LEU A 1 92 ? 24.068 -9.730 46.827 1.00 46.78 92 LEU A CA 1
ATOM 712 C C . LEU A 1 92 ? 24.946 -8.490 46.675 1.00 46.78 92 LEU A C 1
ATOM 714 O O . LEU A 1 92 ? 25.383 -8.234 45.529 1.00 46.78 92 LEU A O 1
#

InterPro domains:
  IPR044296 Heavy metal-associated isoprenylated plant protein 46 [PTHR46371] (2-91)